Protein AF-A0A645H8R8-F1 (afdb_monomer_lite)

Radius of gyration: 14.84 Å; chains: 1; bounding box: 29×21×44 Å

Foldseek 3Di:
DLLVVADPVLSVLCCCCPVVVDDLVRVCVVVVHDSVVSVVSNVVSVVSVCVVCVVCVVVVCVVPVD

pLDDT: mean 91.97, std 7.93, range [58.66, 98.19]

Secondary structure (DSSP, 8-state):
-GGGGS-HHHHHHHHHHHTS---HHHHHHHTTS-HHHHHHHHHHHHHHHHHHHHTTHHHHHHHHH-

Sequence (66 aa):
MTLAELSPQTRKIFVLSRYENYSNKEIAAELNISVKSIEYHITKALNLFRKNLKDYLPLFYFLFVF

InterPro domains:
  IPR013249 RNA polymerase sigma factor 70, region 4 type 2 [PF08281] (2-46)
  IPR013324 RNA polymerase sigma factor, region 3/4-like [SSF88659] (3-55)
  IPR036388 Winged helix-like DNA-binding domain superfamily [G3DSA:1.10.10.10] (1-56)

Structure (mmCIF, N/CA/C/O backbone):
data_AF-A0A645H8R8-F1
#
_entry.id   AF-A0A645H8R8-F1
#
loop_
_atom_site.group_PDB
_atom_site.id
_atom_site.type_symbol
_atom_site.label_atom_id
_atom_site.label_alt_id
_atom_site.label_comp_id
_atom_site.label_asym_id
_atom_site.label_entity_id
_atom_site.label_seq_id
_atom_site.pdbx_PDB_ins_code
_atom_site.Cartn_x
_atom_site.Cartn_y
_atom_site.Cartn_z
_atom_site.occupancy
_atom_site.B_iso_or_equiv
_atom_site.auth_seq_id
_atom_site.auth_comp_id
_atom_site.auth_asym_id
_atom_site.auth_atom_id
_atom_site.pdbx_PDB_model_num
ATOM 1 N N . MET A 1 1 ? 5.982 -14.276 -10.188 1.00 58.66 1 MET A N 1
ATOM 2 C CA . MET A 1 1 ? 7.055 -14.586 -9.214 1.00 58.66 1 MET A CA 1
ATOM 3 C C . MET A 1 1 ? 7.098 -13.569 -8.072 1.00 58.66 1 MET A C 1
ATOM 5 O O . MET A 1 1 ? 7.046 -13.981 -6.926 1.00 58.66 1 MET A O 1
ATOM 9 N N . THR A 1 2 ? 7.014 -12.267 -8.349 1.00 73.62 2 THR A N 1
ATOM 10 C CA . THR A 1 2 ? 7.046 -11.182 -7.342 1.00 73.62 2 THR A CA 1
ATOM 11 C C . THR A 1 2 ? 5.985 -11.239 -6.230 1.00 73.62 2 THR A C 1
ATOM 13 O O . THR A 1 2 ? 6.266 -10.870 -5.095 1.00 73.62 2 THR A O 1
ATOM 16 N N . LEU A 1 3 ? 4.770 -11.735 -6.498 1.00 79.12 3 LEU A N 1
ATOM 17 C CA . LEU A 1 3 ? 3.744 -11.905 -5.454 1.00 79.12 3 LEU A CA 1
ATOM 18 C C . LEU A 1 3 ? 4.141 -12.971 -4.410 1.00 79.12 3 LEU A C 1
ATOM 20 O O . LEU A 1 3 ? 3.730 -12.885 -3.254 1.00 79.12 3 LEU A O 1
ATOM 24 N N . ALA A 1 4 ? 4.949 -13.963 -4.799 1.00 87.25 4 ALA A N 1
ATOM 25 C CA . ALA A 1 4 ? 5.428 -15.015 -3.903 1.00 87.25 4 ALA A CA 1
ATOM 26 C C . ALA A 1 4 ? 6.537 -14.528 -2.953 1.00 87.25 4 ALA A C 1
ATOM 28 O O . ALA A 1 4 ? 6.705 -15.110 -1.887 1.00 87.25 4 ALA A O 1
ATOM 29 N N . GLU A 1 5 ? 7.237 -13.445 -3.304 1.00 90.12 5 GLU A N 1
ATOM 30 C CA . GLU A 1 5 ? 8.279 -12.811 -2.479 1.00 90.12 5 GLU A CA 1
ATOM 31 C C . GLU A 1 5 ? 7.704 -11.976 -1.321 1.00 90.12 5 GLU A C 1
ATOM 33 O O . GLU A 1 5 ? 8.415 -11.618 -0.381 1.00 90.12 5 GLU A O 1
ATOM 38 N N . LEU A 1 6 ? 6.407 -11.652 -1.360 1.00 92.81 6 LEU A N 1
ATOM 39 C CA . LEU A 1 6 ? 5.735 -10.978 -0.254 1.00 92.81 6 LEU A CA 1
ATOM 40 C C . LEU A 1 6 ? 5.558 -11.923 0.935 1.00 92.81 6 LEU A C 1
ATOM 42 O O . LEU A 1 6 ? 5.224 -13.099 0.775 1.00 92.81 6 LEU A O 1
ATOM 46 N N . SER A 1 7 ? 5.658 -11.373 2.150 1.00 95.00 7 SER A N 1
ATOM 47 C CA . SER A 1 7 ? 5.251 -12.116 3.344 1.00 95.00 7 SER A CA 1
ATOM 48 C C . SER A 1 7 ? 3.780 -12.546 3.233 1.00 95.00 7 SER A C 1
ATOM 50 O O . SER A 1 7 ? 2.985 -11.812 2.632 1.00 95.00 7 SER A O 1
ATOM 52 N N . PRO A 1 8 ? 3.376 -13.680 3.839 1.00 95.19 8 PRO A N 1
ATOM 53 C CA . PRO A 1 8 ? 2.007 -14.188 3.733 1.00 95.19 8 PRO A CA 1
ATOM 5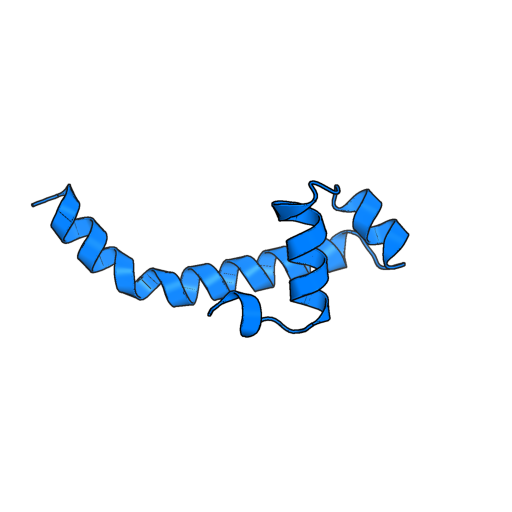4 C C . PRO A 1 8 ? 0.935 -13.139 4.062 1.00 95.19 8 PRO A C 1
ATOM 56 O O . PRO A 1 8 ? -0.047 -13.009 3.335 1.00 95.19 8 PRO A O 1
ATOM 59 N N . GLN A 1 9 ? 1.167 -12.329 5.099 1.00 94.38 9 GLN A N 1
ATOM 60 C CA . GLN A 1 9 ? 0.268 -11.247 5.503 1.00 94.38 9 GLN A CA 1
ATOM 61 C C . GLN A 1 9 ? 0.198 -10.117 4.467 1.00 94.38 9 GLN A 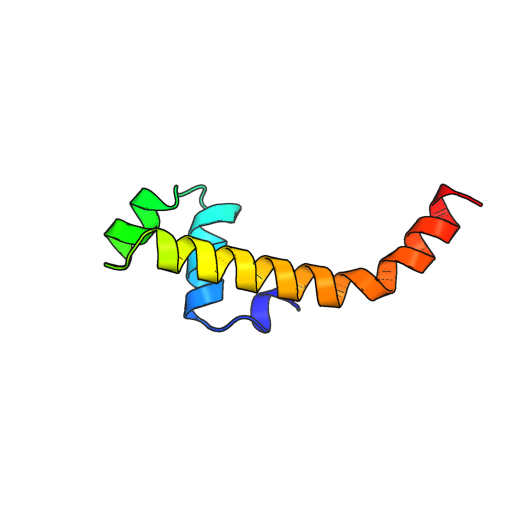C 1
ATOM 63 O O . GLN A 1 9 ? -0.891 -9.699 4.085 1.00 94.38 9 GLN A O 1
ATOM 68 N N . THR A 1 10 ? 1.347 -9.648 3.971 1.00 96.31 10 THR A N 1
ATOM 69 C CA . THR A 1 10 ? 1.395 -8.577 2.960 1.00 96.31 10 THR A CA 1
ATOM 70 C C . THR A 1 10 ? 0.728 -9.028 1.662 1.00 96.31 10 THR A C 1
ATOM 72 O O . THR A 1 10 ? -0.015 -8.264 1.051 1.00 96.31 10 THR A O 1
ATOM 75 N N . ARG A 1 11 ? 0.946 -10.290 1.271 1.00 96.75 11 ARG A N 1
ATOM 76 C CA . ARG A 1 11 ? 0.289 -10.910 0.120 1.00 96.75 11 ARG A CA 1
ATOM 77 C C . ARG A 1 11 ? -1.224 -10.965 0.304 1.00 96.75 11 ARG A C 1
ATOM 79 O O . ARG A 1 11 ? -1.934 -10.538 -0.594 1.00 96.75 11 ARG A O 1
ATOM 86 N N . LYS A 1 12 ? -1.711 -11.441 1.457 1.00 96.75 12 LYS A N 1
ATOM 87 C CA . LYS A 1 12 ? -3.151 -11.504 1.761 1.00 96.75 12 LYS A CA 1
ATOM 88 C C . LYS A 1 12 ? -3.801 -10.120 1.665 1.00 96.75 12 LYS A C 1
ATOM 90 O O . LYS A 1 12 ? -4.793 -9.967 0.965 1.00 96.75 12 LYS A O 1
ATOM 95 N N . ILE A 1 13 ? -3.200 -9.111 2.299 1.00 97.69 13 ILE A N 1
ATOM 96 C CA . ILE A 1 13 ? -3.683 -7.720 2.257 1.00 97.69 13 ILE A CA 1
ATOM 97 C C . ILE A 1 13 ? -3.720 -7.189 0.818 1.00 97.69 13 ILE A C 1
ATOM 99 O O . ILE A 1 13 ? -4.707 -6.585 0.403 1.00 97.69 13 ILE A O 1
ATOM 103 N N . PHE A 1 14 ? -2.661 -7.428 0.041 1.00 96.75 14 PHE A N 1
ATOM 104 C CA . PHE A 1 14 ? -2.607 -6.997 -1.352 1.00 96.75 14 PHE A CA 1
ATOM 105 C C . PHE A 1 14 ? -3.681 -7.6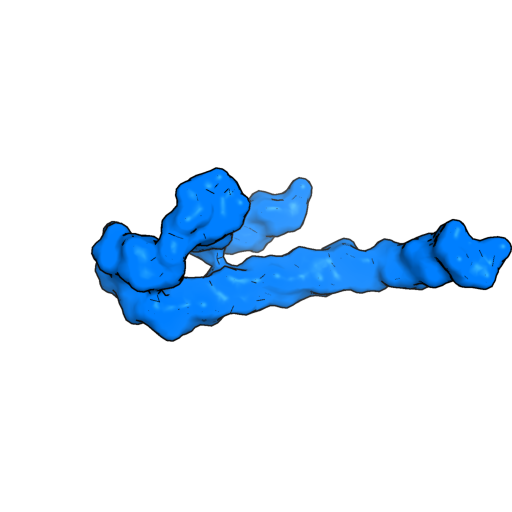79 -2.206 1.00 96.75 14 PHE A C 1
ATOM 107 O O . PHE A 1 14 ? -4.297 -7.018 -3.039 1.00 96.75 14 PHE A O 1
ATOM 114 N N . VAL A 1 15 ? -3.933 -8.973 -1.980 1.00 96.75 15 VAL A N 1
ATOM 115 C CA . VAL A 1 15 ? -4.942 -9.732 -2.727 1.00 96.75 15 VAL A CA 1
ATOM 116 C C . VAL A 1 15 ? -6.350 -9.222 -2.446 1.00 96.75 15 VAL A C 1
ATOM 118 O O . VAL A 1 15 ? -7.056 -8.881 -3.394 1.00 96.75 15 VAL A O 1
ATOM 121 N N . LEU A 1 16 ? -6.701 -9.060 -1.168 1.00 97.44 16 LEU A N 1
ATOM 122 C CA . LEU A 1 16 ? -7.986 -8.492 -0.757 1.00 97.44 16 LEU A CA 1
ATOM 123 C C . LEU A 1 16 ? -8.215 -7.113 -1.393 1.00 97.44 16 LEU A C 1
ATOM 125 O O . LEU A 1 16 ? -9.277 -6.837 -1.940 1.00 97.44 16 LEU A O 1
ATOM 129 N N . SER A 1 17 ? -7.186 -6.260 -1.390 1.00 97.50 17 SER A N 1
ATOM 130 C CA . SER A 1 17 ? -7.286 -4.909 -1.948 1.00 97.50 17 SER A CA 1
ATOM 131 C C . SER A 1 17 ? -7.380 -4.874 -3.478 1.00 97.50 17 SER A C 1
ATOM 133 O O . SER A 1 17 ? -8.125 -4.061 -4.019 1.00 97.50 17 SER A O 1
ATOM 135 N N . ARG A 1 18 ? -6.595 -5.689 -4.199 1.00 95.12 18 ARG A N 1
ATOM 136 C CA . ARG A 1 18 ? -6.386 -5.525 -5.655 1.00 95.12 18 ARG A CA 1
ATOM 137 C C . ARG A 1 18 ? -7.083 -6.548 -6.533 1.00 95.12 18 ARG A C 1
ATOM 139 O O . ARG A 1 18 ? -7.365 -6.225 -7.681 1.00 95.12 18 ARG A O 1
ATOM 146 N N . TYR A 1 19 ? -7.334 -7.748 -6.024 1.00 95.38 19 TYR A N 1
ATOM 147 C CA . TYR A 1 19 ? -8.074 -8.776 -6.757 1.00 95.38 19 TYR A CA 1
ATOM 148 C C . TYR A 1 19 ? -9.521 -8.865 -6.278 1.00 95.38 19 TYR A C 1
ATOM 150 O O . TYR A 1 19 ? -10.412 -9.067 -7.096 1.00 95.38 19 TYR A O 1
ATOM 158 N N . GLU A 1 20 ? -9.762 -8.660 -4.982 1.00 96.81 20 GLU A N 1
ATOM 159 C CA . GLU A 1 20 ? -11.105 -8.768 -4.395 1.00 96.81 20 GLU A CA 1
ATOM 160 C C . GLU A 1 20 ? -11.784 -7.404 -4.171 1.00 96.81 20 GLU A C 1
ATOM 162 O O . GLU A 1 20 ? -12.959 -7.353 -3.831 1.00 96.81 20 GLU A O 1
ATOM 167 N N . ASN A 1 21 ? -11.081 -6.294 -4.430 1.00 96.38 21 ASN A N 1
ATOM 168 C CA . ASN A 1 21 ? -11.583 -4.912 -4.347 1.00 96.38 21 ASN A CA 1
ATOM 169 C C . ASN A 1 21 ? -12.076 -4.458 -2.959 1.00 96.38 21 ASN A C 1
ATOM 171 O O . ASN A 1 21 ? -12.829 -3.489 -2.864 1.00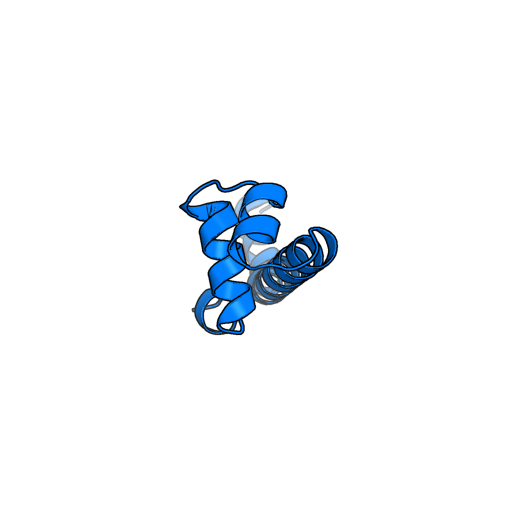 96.38 21 ASN A O 1
ATOM 175 N N . TYR A 1 22 ? -11.618 -5.094 -1.880 1.00 98.06 22 TYR A N 1
ATOM 176 C CA . TYR A 1 22 ? -11.912 -4.636 -0.523 1.00 98.06 22 TYR A CA 1
ATOM 177 C C . TYR A 1 22 ? -11.222 -3.290 -0.260 1.00 98.06 22 TYR A C 1
ATOM 179 O O . TYR A 1 22 ? -10.054 -3.075 -0.609 1.00 98.06 22 TYR A O 1
ATOM 187 N N . SER A 1 23 ? -11.916 -2.382 0.419 1.00 98.00 23 SER A N 1
ATOM 188 C CA . SER A 1 23 ? -11.338 -1.130 0.898 1.00 98.00 23 SER A CA 1
ATOM 189 C C . SER A 1 23 ? -10.373 -1.372 2.061 1.00 98.00 23 SER A C 1
ATOM 191 O O . SER A 1 23 ? -10.514 -2.312 2.844 1.00 98.00 23 SER A O 1
ATOM 193 N N . ASN A 1 24 ? -9.415 -0.460 2.261 1.00 97.75 24 ASN A N 1
ATOM 194 C CA . ASN A 1 24 ? -8.478 -0.558 3.387 1.00 97.75 24 ASN A CA 1
ATOM 195 C C . ASN A 1 24 ? -9.190 -0.611 4.753 1.00 97.75 24 ASN A C 1
ATOM 197 O O . ASN A 1 24 ? -8.647 -1.183 5.694 1.00 97.75 24 ASN A O 1
ATOM 201 N N . LYS A 1 25 ? -10.388 -0.018 4.865 1.00 97.88 25 LYS A N 1
ATOM 202 C CA . LYS A 1 25 ? -11.208 -0.042 6.085 1.00 97.88 25 LYS A CA 1
ATOM 203 C C . LYS A 1 25 ? -11.831 -1.417 6.324 1.00 97.88 25 LYS A C 1
ATOM 205 O O . LYS A 1 25 ? -11.782 -1.898 7.450 1.00 97.88 25 LYS A O 1
ATOM 210 N N . GLU A 1 26 ? -12.359 -2.052 5.281 1.00 98.19 26 GLU A N 1
ATOM 211 C CA . GLU A 1 26 ? -12.915 -3.410 5.365 1.00 98.19 26 GLU A CA 1
ATOM 212 C C . GLU A 1 26 ? -11.824 -4.424 5.712 1.00 98.19 26 GLU A C 1
ATOM 214 O O . GLU A 1 26 ? -12.001 -5.232 6.616 1.00 98.19 26 GLU A O 1
ATOM 219 N N . ILE A 1 27 ? -10.647 -4.316 5.088 1.00 98.00 27 ILE A N 1
ATOM 220 C CA . ILE A 1 27 ? -9.505 -5.197 5.384 1.00 98.00 27 ILE A CA 1
ATOM 221 C C . ILE A 1 27 ? -8.999 -4.983 6.819 1.00 98.00 27 ILE A C 1
ATOM 223 O O . ILE A 1 27 ? -8.653 -5.942 7.506 1.00 98.00 27 ILE A O 1
ATOM 227 N N . ALA A 1 28 ? -8.940 -3.729 7.278 1.00 97.94 28 ALA A N 1
ATOM 228 C CA . ALA A 1 28 ? -8.551 -3.391 8.646 1.00 97.94 28 ALA A CA 1
ATOM 229 C C . ALA A 1 28 ? -9.506 -4.003 9.683 1.00 97.94 28 ALA A C 1
ATOM 231 O O . ALA A 1 28 ? -9.042 -4.542 10.687 1.00 97.94 28 ALA A O 1
ATOM 232 N N . ALA A 1 29 ? -10.816 -3.960 9.417 1.00 97.94 29 ALA A N 1
ATOM 233 C CA . ALA A 1 29 ? -1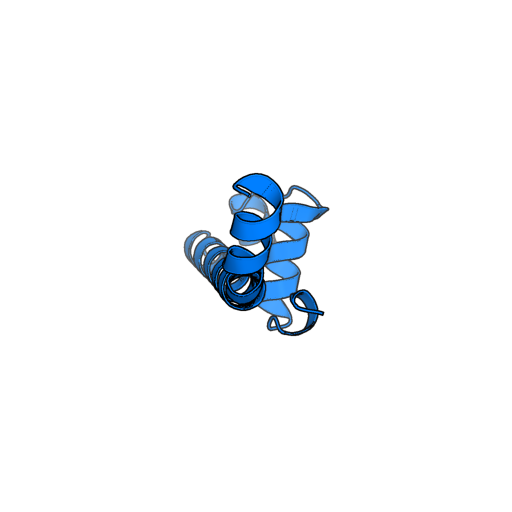1.828 -4.587 10.262 1.00 97.94 29 ALA A CA 1
ATOM 234 C C . ALA A 1 29 ? -11.708 -6.121 10.254 1.00 97.94 29 ALA A C 1
ATOM 236 O O . ALA A 1 29 ? -11.648 -6.728 11.319 1.00 97.94 29 ALA A O 1
ATOM 237 N N . GLU A 1 30 ? -11.584 -6.728 9.071 1.00 96.38 30 GLU A N 1
ATOM 238 C CA . GLU A 1 30 ? -11.457 -8.181 8.881 1.00 96.38 30 GLU A CA 1
ATOM 239 C C . GLU A 1 30 ? -10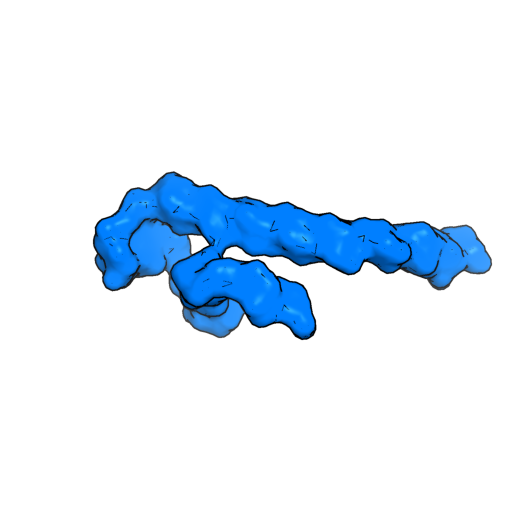.214 -8.762 9.575 1.00 96.38 30 GLU A C 1
ATOM 241 O O . GLU A 1 30 ? -10.252 -9.829 10.182 1.00 96.38 30 GLU A O 1
ATOM 246 N N . LEU A 1 31 ? -9.082 -8.057 9.496 1.00 95.56 31 LEU A N 1
ATOM 247 C CA . LEU A 1 31 ? -7.806 -8.508 10.061 1.00 95.56 31 LEU A CA 1
ATOM 248 C C . LEU A 1 31 ? -7.531 -7.957 11.467 1.00 95.56 31 LEU A C 1
ATOM 250 O O . LEU A 1 31 ? -6.480 -8.259 12.030 1.00 95.56 31 LEU A O 1
ATOM 254 N N . ASN A 1 32 ? -8.448 -7.155 12.017 1.00 96.56 32 ASN A N 1
ATOM 255 C CA . ASN A 1 32 ? -8.343 -6.496 13.319 1.00 96.56 32 ASN A CA 1
ATOM 256 C C . ASN A 1 32 ? -7.010 -5.740 13.524 1.00 96.56 32 ASN A C 1
ATOM 258 O O . ASN A 1 32 ? -6.316 -5.893 14.531 1.00 96.56 32 ASN A O 1
ATOM 262 N N . ILE A 1 33 ? -6.629 -4.934 12.530 1.00 96.31 33 ILE A N 1
ATOM 263 C CA . ILE A 1 33 ? -5.428 -4.084 12.546 1.00 96.31 33 ILE A CA 1
ATOM 264 C C . ILE A 1 33 ? -5.760 -2.680 12.045 1.00 96.31 33 ILE A C 1
ATOM 266 O O . ILE A 1 33 ? -6.785 -2.451 11.414 1.00 96.31 33 ILE A O 1
ATOM 270 N N . SER A 1 34 ? -4.891 -1.704 12.310 1.00 97.94 34 SER A N 1
ATOM 271 C CA . SER A 1 34 ? -5.152 -0.325 11.889 1.00 97.94 34 SER A CA 1
ATOM 272 C C . SER A 1 34 ? -5.102 -0.162 10.365 1.00 97.94 34 SER A C 1
ATOM 274 O O . SER A 1 34 ? -4.277 -0.771 9.683 1.00 97.94 34 SER A O 1
ATOM 276 N N . VAL A 1 35 ? -5.914 0.756 9.831 1.00 97.88 35 VAL A N 1
ATOM 277 C CA . VAL A 1 35 ? -5.869 1.158 8.409 1.00 97.88 35 VAL A CA 1
ATOM 278 C C . VAL A 1 35 ? -4.453 1.583 7.997 1.00 97.88 35 VAL A C 1
ATOM 280 O O . VAL A 1 35 ? -3.984 1.230 6.920 1.00 97.88 35 VAL A O 1
ATOM 283 N N . LYS A 1 36 ? -3.717 2.248 8.896 1.00 97.88 36 LYS A N 1
ATOM 284 C CA . LYS A 1 36 ? -2.318 2.637 8.670 1.00 97.88 36 LYS A CA 1
ATOM 285 C C . LYS A 1 36 ? -1.392 1.429 8.475 1.00 97.88 36 LYS A C 1
ATOM 287 O O . LYS A 1 36 ? -0.459 1.488 7.678 1.00 97.88 36 LYS A O 1
ATOM 292 N N . SER A 1 37 ? -1.645 0.325 9.181 1.00 97.44 37 SER A N 1
ATOM 293 C CA . SER A 1 37 ? -0.920 -0.934 8.973 1.00 97.44 37 SER A CA 1
ATOM 294 C C . SER A 1 37 ? -1.218 -1.521 7.588 1.00 97.44 37 SER A C 1
ATOM 296 O O . SER A 1 37 ? -0.292 -1.922 6.882 1.00 97.44 37 SER A O 1
ATOM 298 N N . ILE A 1 38 ? -2.481 -1.480 7.144 1.00 98.12 38 ILE A N 1
ATOM 299 C CA . ILE A 1 38 ? -2.873 -1.888 5.784 1.00 98.12 38 ILE A CA 1
ATOM 300 C C . ILE A 1 38 ? -2.133 -1.065 4.726 1.00 98.12 38 ILE A C 1
ATOM 302 O O . ILE A 1 38 ? -1.493 -1.631 3.839 1.00 98.12 38 ILE A O 1
ATOM 306 N N . GLU A 1 39 ? -2.147 0.262 4.849 1.00 98.00 39 GLU A N 1
ATOM 307 C CA . GLU A 1 39 ? -1.445 1.171 3.933 1.00 98.00 39 GLU A CA 1
ATOM 308 C C . GLU A 1 39 ? 0.061 0.900 3.882 1.00 98.00 39 GLU A C 1
ATOM 310 O O . GLU A 1 39 ? 0.657 0.894 2.799 1.00 98.00 39 GLU A O 1
ATOM 315 N N . TYR A 1 40 ? 0.675 0.613 5.033 1.00 97.94 40 TYR A N 1
ATOM 316 C CA . TYR A 1 40 ? 2.074 0.204 5.105 1.00 97.94 40 TYR A CA 1
ATOM 317 C C . TYR A 1 40 ? 2.329 -1.084 4.308 1.00 97.94 40 TYR A C 1
ATOM 319 O O . TYR A 1 40 ? 3.249 -1.120 3.487 1.00 97.94 40 TYR A O 1
ATOM 327 N N . HIS A 1 41 ? 1.510 -2.125 4.489 1.00 97.69 41 HIS A N 1
ATOM 328 C CA . HIS A 1 41 ? 1.653 -3.386 3.755 1.00 97.69 41 HIS A CA 1
ATOM 329 C C . HIS A 1 41 ? 1.446 -3.207 2.243 1.00 97.69 41 HIS A C 1
ATOM 331 O O . HIS A 1 41 ? 2.239 -3.726 1.454 1.00 97.69 41 HIS A O 1
ATOM 337 N N . ILE A 1 42 ? 0.453 -2.418 1.824 1.00 97.31 42 ILE A N 1
ATOM 338 C CA . ILE A 1 42 ? 0.228 -2.094 0.407 1.00 97.31 42 ILE A CA 1
ATOM 339 C C . ILE A 1 42 ? 1.432 -1.347 -0.177 1.00 97.31 42 ILE A C 1
ATOM 341 O O . ILE A 1 42 ? 1.934 -1.708 -1.243 1.00 97.31 42 ILE A O 1
ATOM 345 N N . THR A 1 43 ? 1.947 -0.347 0.536 1.00 97.19 43 THR A N 1
ATOM 346 C CA . THR A 1 43 ? 3.121 0.424 0.104 1.00 97.19 43 THR A CA 1
ATOM 347 C C . THR A 1 43 ? 4.357 -0.464 -0.010 1.00 97.19 43 THR A C 1
ATOM 349 O O . THR A 1 43 ? 5.087 -0.396 -1.000 1.00 97.19 43 THR A O 1
ATOM 352 N N . LYS A 1 44 ? 4.567 -1.354 0.966 1.00 95.56 44 LYS A N 1
ATOM 353 C CA . LYS A 1 44 ? 5.656 -2.335 0.962 1.00 95.56 44 LYS A CA 1
ATOM 354 C C . LYS A 1 44 ? 5.582 -3.254 -0.259 1.00 95.56 44 LYS A C 1
ATOM 356 O O . LYS A 1 44 ? 6.605 -3.465 -0.908 1.00 95.56 44 LYS A O 1
ATOM 361 N N . ALA A 1 45 ? 4.391 -3.750 -0.598 1.00 95.94 45 ALA A N 1
ATOM 362 C CA . ALA A 1 45 ? 4.190 -4.585 -1.780 1.00 95.94 45 ALA A CA 1
ATOM 363 C C . ALA A 1 45 ? 4.520 -3.838 -3.079 1.00 95.94 45 ALA A C 1
ATOM 365 O O . ALA A 1 45 ? 5.290 -4.327 -3.904 1.00 95.94 45 ALA A O 1
ATOM 366 N N . LEU A 1 46 ? 4.008 -2.615 -3.230 1.00 94.88 46 LEU A N 1
ATOM 367 C CA . LEU A 1 46 ? 4.259 -1.796 -4.415 1.00 94.88 46 LEU A CA 1
ATOM 368 C C . LEU A 1 46 ? 5.740 -1.436 -4.572 1.00 94.88 46 LEU A C 1
ATOM 370 O O . LEU A 1 46 ? 6.243 -1.415 -5.691 1.00 94.88 46 LEU A O 1
ATOM 374 N N . ASN A 1 47 ? 6.458 -1.180 -3.478 1.00 94.31 47 ASN A N 1
ATOM 375 C CA . ASN A 1 47 ? 7.893 -0.898 -3.537 1.00 94.31 47 ASN A CA 1
ATOM 376 C C . ASN A 1 47 ? 8.707 -2.112 -3.991 1.00 94.31 47 ASN A C 1
ATOM 378 O O . ASN A 1 47 ? 9.631 -1.948 -4.787 1.00 94.31 47 ASN A O 1
ATOM 382 N N . LEU A 1 48 ? 8.340 -3.319 -3.551 1.00 93.44 48 LEU A N 1
ATOM 383 C CA . LEU A 1 48 ? 8.949 -4.549 -4.058 1.00 93.44 48 LEU A CA 1
ATOM 384 C C . LEU A 1 48 ? 8.710 -4.700 -5.565 1.00 93.44 48 LEU A C 1
ATOM 386 O O . LEU A 1 48 ? 9.646 -4.947 -6.320 1.00 93.44 48 LEU A O 1
ATOM 390 N N . PHE A 1 49 ? 7.476 -4.476 -6.021 1.00 92.31 49 PHE A N 1
ATOM 391 C CA . PHE A 1 49 ? 7.152 -4.566 -7.444 1.00 92.31 49 PHE A CA 1
ATOM 392 C C . PHE A 1 49 ? 7.901 -3.528 -8.270 1.00 92.31 49 PHE A C 1
ATOM 394 O O . PHE A 1 49 ? 8.481 -3.879 -9.289 1.00 92.31 49 PHE A O 1
ATOM 401 N N . ARG A 1 50 ? 7.964 -2.274 -7.810 1.00 90.06 50 ARG A N 1
ATOM 402 C CA . ARG A 1 50 ? 8.752 -1.228 -8.475 1.00 90.06 50 ARG A CA 1
ATOM 403 C C . ARG A 1 50 ? 10.222 -1.603 -8.574 1.00 90.06 50 ARG A C 1
ATOM 405 O O . ARG A 1 50 ? 10.812 -1.385 -9.622 1.00 90.06 50 ARG A O 1
ATOM 412 N N . LYS A 1 51 ? 10.804 -2.168 -7.513 1.00 90.12 51 LYS A N 1
ATOM 413 C CA . LYS A 1 51 ? 12.201 -2.615 -7.521 1.00 90.12 51 LYS A CA 1
ATOM 414 C C . LYS A 1 51 ? 12.430 -3.665 -8.607 1.00 90.12 51 LYS A C 1
ATOM 416 O O . LYS A 1 51 ? 13.326 -3.487 -9.417 1.00 90.12 51 LYS A O 1
ATOM 421 N N . ASN A 1 52 ? 11.581 -4.687 -8.658 1.00 88.88 52 ASN A N 1
ATOM 422 C CA . ASN A 1 52 ? 11.720 -5.782 -9.619 1.00 88.88 52 ASN A CA 1
ATOM 423 C C . ASN A 1 52 ? 11.360 -5.360 -11.056 1.00 88.88 52 ASN A C 1
ATOM 425 O O . ASN A 1 52 ? 11.822 -5.971 -12.010 1.00 88.88 52 ASN A O 1
ATOM 429 N N . LEU A 1 53 ? 10.542 -4.315 -11.224 1.00 86.44 53 LEU A N 1
ATOM 430 C CA . LEU A 1 53 ? 10.180 -3.766 -12.534 1.00 86.44 53 LEU A CA 1
ATOM 431 C C . LEU A 1 53 ? 11.178 -2.722 -13.054 1.00 86.44 53 LEU A C 1
ATOM 433 O O . LEU A 1 53 ? 11.188 -2.436 -14.249 1.00 86.44 53 LEU A O 1
ATOM 437 N N . LYS A 1 54 ? 12.014 -2.143 -12.182 1.00 84.38 54 LYS A N 1
ATOM 438 C CA . LYS A 1 54 ? 12.948 -1.067 -12.543 1.00 84.38 54 LYS A CA 1
ATOM 439 C C . LYS A 1 54 ? 13.917 -1.491 -13.644 1.00 84.38 54 LYS A C 1
ATOM 441 O O . LYS A 1 54 ? 14.226 -0.687 -14.519 1.00 84.38 54 LYS A O 1
ATOM 446 N N . ASP A 1 55 ? 14.331 -2.752 -13.630 1.00 80.62 55 ASP A N 1
ATOM 447 C CA . ASP A 1 55 ? 15.285 -3.308 -14.593 1.00 80.62 55 ASP A CA 1
ATOM 448 C C . ASP A 1 55 ? 14.706 -3.388 -16.017 1.00 80.62 55 ASP A C 1
ATOM 450 O O . ASP A 1 55 ? 15.450 -3.462 -16.991 1.00 80.62 55 ASP A O 1
ATOM 454 N N . TYR A 1 56 ? 13.380 -3.280 -16.158 1.00 82.81 56 TYR A N 1
ATOM 455 C CA . TYR A 1 56 ? 12.690 -3.243 -17.447 1.00 82.81 56 TYR A CA 1
ATOM 456 C C . TYR A 1 56 ? 12.483 -1.818 -17.986 1.00 82.81 56 TYR A C 1
ATOM 458 O O . TYR A 1 56 ? 12.107 -1.662 -19.146 1.00 82.81 56 TYR A O 1
ATOM 466 N N . LEU A 1 57 ? 12.741 -0.765 -17.196 1.00 81.69 57 LEU A N 1
ATOM 467 C CA . LEU A 1 57 ? 12.578 0.628 -17.643 1.00 81.69 57 LEU A CA 1
ATOM 468 C C . LEU A 1 57 ? 13.514 1.019 -18.805 1.00 81.69 57 LEU A C 1
ATOM 470 O O . LEU A 1 57 ? 13.034 1.688 -19.719 1.00 81.69 57 LEU A O 1
ATOM 474 N N . PRO A 1 58 ? 14.799 0.607 -18.843 1.00 83.75 58 PRO A N 1
ATOM 475 C CA . PRO A 1 58 ? 15.662 0.871 -19.997 1.00 83.75 58 PRO A CA 1
ATOM 476 C C . PRO A 1 58 ? 15.165 0.182 -21.272 1.00 83.75 58 PRO A C 1
ATOM 478 O O . PRO A 1 58 ? 15.205 0.776 -22.346 1.00 83.75 58 PRO A O 1
ATOM 481 N N . LEU A 1 59 ? 14.646 -1.045 -21.149 1.00 83.69 59 LEU A N 1
ATOM 482 C CA . LEU A 1 59 ? 14.059 -1.786 -22.266 1.00 83.69 59 LEU A CA 1
ATOM 483 C C . LEU A 1 59 ? 12.781 -1.105 -22.772 1.00 83.69 59 LEU A C 1
ATOM 485 O O . LEU A 1 59 ? 12.588 -0.980 -23.975 1.00 83.69 59 LEU A O 1
ATOM 489 N N . PHE A 1 60 ? 11.932 -0.623 -21.861 1.00 84.31 60 PHE A N 1
ATOM 490 C CA . PHE A 1 60 ? 10.748 0.159 -22.208 1.00 84.31 60 PHE A CA 1
ATOM 491 C C . PHE A 1 60 ? 11.127 1.458 -22.932 1.00 84.31 60 PHE A C 1
ATOM 493 O O . PHE A 1 60 ? 10.560 1.766 -23.972 1.00 84.31 60 PHE A O 1
ATOM 500 N N . TYR A 1 61 ? 12.125 2.196 -22.439 1.00 85.88 61 TYR A N 1
ATOM 501 C CA . TYR A 1 61 ? 12.621 3.388 -23.131 1.00 85.88 61 TYR A CA 1
ATOM 502 C C . TYR A 1 61 ? 13.116 3.053 -24.544 1.00 85.88 61 TYR A C 1
ATOM 504 O O . TYR A 1 61 ? 12.726 3.715 -25.497 1.00 85.88 61 TYR A O 1
ATOM 512 N N . PHE A 1 62 ? 13.906 1.989 -24.695 1.00 87.81 62 PHE A N 1
ATOM 513 C CA . PHE A 1 62 ? 14.384 1.545 -26.003 1.00 87.81 62 PHE A CA 1
ATOM 514 C C . PHE A 1 62 ? 13.242 1.173 -26.962 1.00 87.81 62 PHE A C 1
ATOM 516 O O . PHE A 1 62 ? 13.285 1.571 -28.113 1.00 87.81 62 PHE A O 1
ATOM 523 N N . LEU A 1 63 ? 12.216 0.453 -26.498 1.00 87.19 63 LEU A N 1
ATOM 524 C CA . LEU A 1 63 ? 11.105 -0.014 -27.341 1.00 87.19 63 LEU A CA 1
ATOM 525 C C . LEU A 1 63 ? 10.117 1.081 -27.773 1.00 87.19 63 LEU A C 1
ATOM 527 O O . LEU A 1 63 ? 9.399 0.880 -28.748 1.00 87.19 63 LEU A O 1
ATOM 531 N N . PHE A 1 64 ? 10.000 2.170 -27.008 1.00 83.56 64 PHE A N 1
ATOM 532 C CA . PHE A 1 64 ? 8.983 3.206 -27.234 1.00 83.56 64 PHE A CA 1
ATOM 533 C C . PHE A 1 64 ? 9.554 4.567 -27.654 1.00 83.56 64 PHE A C 1
ATOM 535 O O . PHE A 1 64 ? 8.786 5.420 -28.099 1.00 83.56 64 PHE A O 1
ATOM 542 N N . VAL A 1 65 ? 10.859 4.804 -27.480 1.00 83.94 65 VAL A N 1
ATOM 543 C CA . VAL A 1 65 ? 11.511 6.091 -27.800 1.00 83.94 65 VAL A CA 1
ATOM 544 C C . VAL A 1 65 ? 12.478 5.987 -28.981 1.00 83.94 65 VAL A C 1
ATOM 546 O O . VAL A 1 65 ? 12.713 6.995 -29.647 1.00 83.94 65 VAL A O 1
ATOM 549 N N . PHE A 1 66 ? 13.015 4.800 -29.256 1.00 66.56 66 PHE A N 1
ATOM 550 C CA . PHE A 1 66 ? 13.740 4.488 -30.489 1.00 66.56 66 PHE A CA 1
ATOM 551 C C . PHE A 1 66 ? 12.838 3.698 -31.437 1.00 66.56 66 PHE A C 1
ATOM 553 O O . PHE A 1 66 ? 12.977 3.913 -32.662 1.00 66.56 66 PHE A O 1
#

Organism: NCBI:txid1076179